Protein AF-X1LLX7-F1 (afdb_monomer_lite)

Structure (mmCIF, N/CA/C/O backbone):
data_AF-X1LLX7-F1
#
_entry.id   AF-X1LLX7-F1
#
loop_
_atom_site.group_PDB
_atom_site.id
_atom_site.type_symbol
_atom_site.label_atom_id
_atom_site.label_alt_id
_atom_site.label_comp_id
_atom_site.label_asym_id
_atom_site.label_entity_id
_atom_site.label_seq_id
_atom_site.pdbx_PDB_ins_code
_atom_site.Cartn_x
_atom_site.Cartn_y
_atom_site.Cartn_z
_atom_site.occupancy
_atom_site.B_iso_or_equiv
_atom_site.auth_seq_id
_atom_site.auth_comp_id
_atom_site.auth_asym_id
_atom_site.auth_atom_id
_atom_site.pdbx_PDB_model_num
ATOM 1 N N . ILE A 1 1 ? 6.738 12.824 5.755 1.00 58.66 1 ILE A N 1
ATOM 2 C CA . ILE A 1 1 ? 7.445 13.204 7.008 1.00 58.66 1 ILE A CA 1
ATOM 3 C C . ILE A 1 1 ? 6.946 14.549 7.563 1.00 58.66 1 ILE A C 1
ATOM 5 O O . ILE A 1 1 ? 6.678 14.601 8.752 1.00 58.66 1 ILE A O 1
ATOM 9 N N . GLY A 1 2 ? 6.712 15.593 6.750 1.00 54.50 2 GLY A N 1
ATOM 10 C CA . GLY A 1 2 ? 6.230 16.905 7.239 1.00 54.50 2 GLY A CA 1
ATOM 11 C C . GLY A 1 2 ? 4.958 16.873 8.107 1.00 54.50 2 GLY A C 1
ATOM 12 O O . GLY A 1 2 ? 4.960 17.405 9.209 1.00 54.50 2 GLY A O 1
ATOM 13 N N . TYR A 1 3 ? 3.909 16.156 7.690 1.00 57.56 3 TYR A N 1
ATOM 14 C CA . TYR A 1 3 ? 2.675 16.017 8.486 1.00 57.56 3 TYR A CA 1
ATOM 15 C C . TYR A 1 3 ? 2.836 15.169 9.762 1.00 57.56 3 TYR A C 1
ATOM 17 O O . TYR A 1 3 ? 2.050 15.310 10.690 1.00 57.56 3 TYR A O 1
ATOM 25 N N . VAL A 1 4 ? 3.868 14.319 9.839 1.00 67.00 4 VAL A N 1
ATOM 26 C CA . VAL A 1 4 ? 4.200 13.540 11.049 1.00 67.00 4 VAL A CA 1
ATOM 27 C C . VAL A 1 4 ? 4.830 14.450 12.094 1.00 67.00 4 VAL A C 1
ATOM 29 O O . VAL A 1 4 ? 4.443 14.407 13.255 1.00 67.00 4 VAL A O 1
ATOM 32 N N . ILE A 1 5 ? 5.761 15.307 11.665 1.00 73.00 5 ILE A N 1
ATOM 33 C CA . ILE A 1 5 ? 6.385 16.322 12.521 1.00 73.00 5 ILE A CA 1
ATOM 34 C C . ILE A 1 5 ? 5.327 17.332 12.981 1.00 73.00 5 ILE A C 1
ATOM 36 O O . ILE A 1 5 ? 5.305 17.683 14.153 1.00 73.00 5 ILE A O 1
ATOM 40 N N . LEU A 1 6 ? 4.401 17.725 12.099 1.00 70.12 6 LEU A N 1
ATOM 41 C CA . LEU A 1 6 ? 3.256 18.568 12.454 1.00 70.12 6 LEU A CA 1
ATOM 42 C C . LEU A 1 6 ? 2.330 17.877 13.475 1.00 70.12 6 LEU A C 1
ATOM 44 O O . LEU A 1 6 ? 1.949 18.483 14.470 1.00 70.12 6 LEU A O 1
ATOM 48 N N . GLY A 1 7 ? 1.996 16.601 13.257 1.00 66.31 7 GLY A N 1
ATOM 49 C CA . GLY A 1 7 ? 1.128 15.816 14.143 1.00 66.31 7 GLY A CA 1
ATOM 50 C C . GLY A 1 7 ? 1.720 15.588 15.535 1.00 66.31 7 GLY A C 1
ATOM 51 O O . GLY A 1 7 ? 1.010 15.723 16.529 1.00 66.31 7 GLY A O 1
ATOM 52 N N . ILE A 1 8 ? 3.025 15.312 15.615 1.00 73.44 8 ILE A N 1
ATOM 53 C CA . ILE A 1 8 ? 3.764 15.206 16.883 1.00 73.44 8 ILE A CA 1
ATOM 54 C C . ILE A 1 8 ? 3.918 16.593 17.531 1.00 73.44 8 ILE A C 1
ATOM 56 O O . ILE A 1 8 ? 3.726 16.734 18.737 1.00 73.44 8 ILE A O 1
ATOM 60 N N . GLY A 1 9 ? 4.206 17.627 16.734 1.00 75.62 9 GLY A N 1
ATOM 61 C CA . GLY A 1 9 ? 4.411 19.005 17.188 1.00 75.62 9 GLY A CA 1
ATOM 62 C C . GLY A 1 9 ? 3.151 19.699 17.711 1.00 75.62 9 GLY A C 1
ATOM 63 O O . GLY A 1 9 ? 3.259 20.623 18.510 1.00 75.62 9 GLY A O 1
ATOM 64 N N . LEU A 1 10 ? 1.957 19.228 17.334 1.00 78.06 10 LEU A N 1
ATOM 65 C CA . LEU A 1 10 ? 0.680 19.702 17.881 1.00 78.06 10 LEU A CA 1
ATOM 66 C C . LEU A 1 10 ? 0.478 19.333 19.362 1.00 78.06 10 LEU A C 1
ATOM 68 O O . LEU A 1 10 ? -0.460 19.832 19.978 1.00 78.06 10 LEU A O 1
ATOM 72 N N . GLY A 1 11 ? 1.297 18.442 19.937 1.00 77.62 11 GLY A N 1
ATOM 73 C CA . GLY A 1 11 ? 1.270 18.106 21.368 1.00 77.62 11 GLY A CA 1
ATOM 74 C C . GLY A 1 11 ? 0.009 17.378 21.853 1.00 77.62 11 GLY A C 1
ATOM 75 O O . GLY A 1 11 ? -0.097 17.040 23.029 1.00 77.62 11 GLY A O 1
ATOM 76 N N . THR A 1 12 ? -0.953 17.112 20.967 1.00 83.81 12 THR A N 1
ATOM 77 C CA . THR A 1 12 ? -2.190 16.407 21.317 1.00 83.81 12 THR A CA 1
ATOM 78 C C . THR A 1 12 ? -1.948 14.896 21.425 1.00 83.81 12 THR A C 1
ATOM 80 O O . THR A 1 12 ? -1.189 14.348 20.620 1.00 83.81 12 THR A O 1
ATOM 83 N N . PRO A 1 13 ? -2.621 14.179 22.350 1.00 77.38 13 PRO A N 1
ATOM 84 C CA . PRO A 1 13 ? -2.459 12.728 22.504 1.00 77.38 13 PRO A CA 1
ATOM 85 C C . PRO A 1 13 ? -2.729 11.959 21.202 1.00 77.38 13 PRO A C 1
ATOM 87 O O . PRO A 1 13 ? -1.971 11.070 20.820 1.00 77.38 13 PRO A O 1
ATOM 90 N N . LEU A 1 14 ? -3.772 12.365 20.470 1.00 72.81 14 LEU A N 1
ATOM 91 C CA . LEU A 1 14 ? -4.152 11.786 19.179 1.00 72.81 14 LEU A CA 1
ATOM 92 C C . LEU A 1 14 ? -3.116 12.061 18.077 1.00 72.81 14 LEU A C 1
ATOM 94 O O . LEU A 1 14 ? -2.803 11.163 17.296 1.00 72.81 14 LEU A O 1
ATOM 98 N N . GLY A 1 15 ? -2.565 13.278 18.021 1.00 74.25 15 GLY A N 1
ATOM 99 C CA . GLY A 1 15 ? -1.532 13.653 17.051 1.00 74.25 15 GLY A CA 1
ATOM 100 C C . GLY A 1 15 ? -0.210 12.925 17.290 1.00 74.25 15 GLY A C 1
ATOM 101 O O . GLY A 1 15 ? 0.406 12.439 16.339 1.00 74.25 15 GLY A O 1
ATOM 102 N N . MET A 1 16 ? 0.179 12.761 18.558 1.00 78.69 16 MET A N 1
ATOM 103 C CA . MET A 1 16 ? 1.366 11.997 18.945 1.00 78.69 16 MET A CA 1
ATOM 104 C C . MET A 1 16 ? 1.232 10.521 18.569 1.00 78.69 16 MET A C 1
ATOM 106 O O . MET A 1 16 ? 2.119 9.991 17.904 1.00 78.69 16 MET A O 1
ATOM 110 N N . ILE A 1 17 ? 0.114 9.871 18.918 1.00 77.00 17 ILE A N 1
ATOM 111 C CA . ILE A 1 17 ? -0.125 8.457 18.584 1.00 77.00 17 ILE A CA 1
ATOM 112 C C . ILE A 1 17 ? -0.181 8.258 17.064 1.00 77.00 17 ILE A C 1
ATOM 114 O O . ILE A 1 17 ? 0.470 7.352 16.542 1.00 77.00 17 ILE A O 1
ATOM 118 N N . GLY A 1 18 ? -0.903 9.120 16.338 1.00 73.62 18 GLY A N 1
ATOM 119 C CA . GLY A 1 18 ? -0.998 9.052 14.877 1.00 73.62 18 GLY A CA 1
ATOM 120 C C . GLY A 1 18 ? 0.348 9.274 14.181 1.00 73.62 18 GLY A C 1
ATOM 121 O O . GLY A 1 18 ? 0.69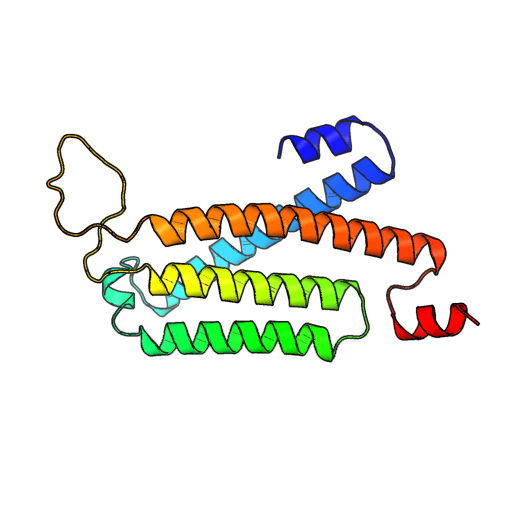1 8.549 13.243 1.00 73.62 18 GLY A O 1
ATOM 122 N N . GLY A 1 19 ? 1.145 10.226 14.672 1.00 76.12 19 GLY A N 1
ATOM 123 C CA . GLY A 1 19 ? 2.490 10.497 14.173 1.00 76.12 19 GLY A CA 1
ATOM 124 C C . GLY A 1 19 ? 3.466 9.348 14.440 1.00 76.12 19 GLY A C 1
ATOM 125 O O . GLY A 1 19 ? 4.159 8.912 13.517 1.00 76.12 19 GLY A O 1
ATOM 126 N N . LEU A 1 20 ? 3.480 8.806 15.663 1.00 74.75 20 LEU A N 1
ATOM 127 C CA . LEU A 1 20 ? 4.331 7.667 16.029 1.00 74.75 20 LEU A CA 1
ATOM 128 C C . LEU A 1 20 ? 3.965 6.413 15.228 1.00 74.75 20 LEU A C 1
ATOM 130 O O . LEU A 1 20 ? 4.846 5.731 14.703 1.00 74.75 20 LEU A O 1
ATOM 134 N N . PHE A 1 21 ? 2.666 6.137 15.094 1.00 76.31 21 PHE A N 1
ATOM 135 C CA . PHE A 1 21 ? 2.166 5.018 14.306 1.00 76.31 21 PHE A CA 1
ATOM 136 C C . PHE A 1 21 ? 2.585 5.148 12.838 1.00 76.31 21 PHE A C 1
ATOM 138 O O . PHE A 1 21 ? 3.095 4.194 12.254 1.00 76.31 21 PHE A O 1
ATOM 145 N N . HIS A 1 22 ? 2.437 6.335 12.243 1.00 71.44 22 HIS A N 1
ATOM 146 C CA . HIS A 1 22 ? 2.837 6.565 10.857 1.00 71.44 22 HIS A CA 1
ATOM 147 C C . HIS A 1 22 ? 4.355 6.442 10.657 1.00 71.44 22 HIS A C 1
ATOM 149 O O . HIS A 1 22 ? 4.791 5.866 9.659 1.00 71.44 22 HIS A O 1
ATOM 155 N N . LEU A 1 23 ? 5.164 6.932 11.605 1.00 75.19 23 LEU A N 1
ATOM 156 C CA . LEU A 1 23 ? 6.623 6.787 11.580 1.00 75.19 23 LEU A CA 1
ATOM 157 C C . LEU A 1 23 ? 7.040 5.312 11.635 1.00 75.19 23 LEU A C 1
ATOM 159 O O . LEU A 1 23 ? 7.833 4.868 10.805 1.00 75.19 23 LEU A O 1
ATOM 163 N N . PHE A 1 24 ? 6.481 4.553 12.579 1.00 78.44 24 PHE A N 1
ATOM 164 C CA . PHE A 1 24 ? 6.749 3.123 12.724 1.00 78.44 24 PHE A CA 1
ATOM 165 C C . PHE A 1 24 ? 6.353 2.353 11.461 1.00 78.44 24 PHE A C 1
ATOM 167 O O . PHE A 1 24 ? 7.153 1.595 10.916 1.00 78.44 24 PHE A O 1
ATOM 174 N N . ASN A 1 25 ? 5.149 2.613 10.949 1.00 76.00 25 ASN A N 1
ATOM 175 C CA . ASN A 1 25 ? 4.632 1.980 9.745 1.00 76.00 25 ASN A CA 1
ATOM 176 C C . ASN A 1 25 ? 5.537 2.253 8.531 1.00 76.00 25 ASN A C 1
ATOM 178 O O . ASN A 1 25 ? 5.941 1.331 7.827 1.00 76.00 25 ASN A O 1
ATOM 182 N N . HIS A 1 26 ? 5.929 3.512 8.323 1.00 72.12 26 HIS A N 1
ATOM 183 C CA . HIS A 1 26 ? 6.827 3.910 7.239 1.00 72.12 26 HIS A CA 1
ATOM 184 C C . HIS A 1 26 ? 8.211 3.243 7.341 1.00 72.12 26 HIS A C 1
ATOM 186 O O . HIS A 1 26 ? 8.768 2.830 6.321 1.00 72.12 26 HIS A O 1
ATOM 192 N N . SER A 1 27 ? 8.757 3.100 8.551 1.00 72.56 27 SER A N 1
ATOM 193 C CA . SER A 1 27 ? 10.030 2.405 8.776 1.00 72.56 27 SER A CA 1
ATOM 194 C C . SER A 1 27 ? 9.926 0.911 8.471 1.00 72.56 27 SER A C 1
ATOM 196 O O . SER A 1 27 ? 10.731 0.396 7.698 1.00 72.56 27 SER A O 1
ATOM 198 N N . VAL A 1 28 ? 8.902 0.229 8.994 1.00 78.62 28 VAL A N 1
ATOM 199 C CA . VAL A 1 28 ? 8.679 -1.207 8.751 1.00 78.62 28 VAL A CA 1
ATOM 200 C C . VAL A 1 28 ? 8.493 -1.490 7.260 1.00 78.62 28 VAL A C 1
ATOM 202 O O . VAL A 1 28 ? 9.124 -2.403 6.727 1.00 78.62 28 VAL A O 1
ATOM 205 N N . PHE A 1 29 ? 7.691 -0.683 6.560 1.00 68.25 29 PHE A N 1
ATOM 206 C CA . PHE A 1 29 ? 7.473 -0.862 5.125 1.00 68.25 29 PHE A CA 1
ATOM 207 C C . PHE A 1 29 ? 8.739 -0.626 4.302 1.00 68.25 29 PHE A C 1
ATOM 209 O O . PHE A 1 29 ? 9.037 -1.440 3.429 1.00 68.25 29 PHE A O 1
ATOM 216 N N . LYS A 1 30 ? 9.525 0.422 4.596 1.00 72.06 30 LYS A N 1
ATOM 217 C CA . LYS A 1 30 ? 10.809 0.635 3.908 1.00 72.06 30 LYS A CA 1
ATOM 218 C C . LYS A 1 30 ? 11.767 -0.528 4.134 1.00 72.06 30 LYS A C 1
ATOM 220 O O . LYS A 1 30 ? 12.344 -1.019 3.168 1.00 72.06 30 LYS A O 1
ATOM 225 N N . SER A 1 31 ? 11.89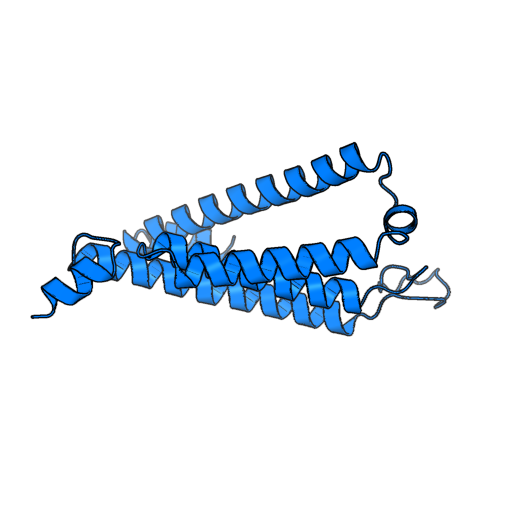4 -1.012 5.368 1.00 68.56 31 SER A N 1
ATOM 226 C CA . SER A 1 31 ? 12.755 -2.155 5.681 1.00 68.56 31 SER A CA 1
ATOM 227 C C . SER A 1 31 ? 12.326 -3.424 4.946 1.00 68.56 31 SER A C 1
ATOM 229 O O . SER A 1 31 ? 13.171 -4.101 4.366 1.00 68.56 31 SER A O 1
ATOM 231 N N . LEU A 1 32 ? 11.024 -3.726 4.900 1.00 67.31 32 LEU A N 1
ATOM 232 C CA . LEU A 1 32 ? 10.509 -4.884 4.167 1.00 67.31 32 LEU A CA 1
ATOM 233 C C . LEU A 1 32 ? 10.725 -4.758 2.657 1.00 67.31 32 LEU A C 1
ATOM 235 O O . LEU A 1 32 ? 11.015 -5.759 2.007 1.00 67.31 32 LEU A O 1
ATOM 239 N N . LEU A 1 33 ? 10.612 -3.557 2.092 1.00 72.94 33 LEU A N 1
ATOM 240 C CA . LEU A 1 33 ? 10.801 -3.332 0.658 1.00 72.94 33 LEU A CA 1
ATOM 241 C C . LEU A 1 33 ? 12.272 -3.523 0.260 1.00 72.94 33 LEU A C 1
ATOM 243 O O . LEU A 1 33 ? 12.553 -4.259 -0.685 1.00 72.94 33 LEU A O 1
ATOM 247 N N . PHE A 1 34 ? 13.211 -2.964 1.031 1.00 76.75 34 PHE A N 1
ATOM 248 C CA . PHE A 1 34 ? 14.644 -3.208 0.826 1.00 76.75 34 PHE A CA 1
ATOM 249 C C . PHE A 1 34 ? 15.015 -4.680 1.032 1.00 76.75 34 PHE A C 1
ATOM 251 O O . PHE A 1 34 ? 15.797 -5.223 0.255 1.00 76.75 34 PHE A O 1
ATOM 258 N N . LEU A 1 35 ? 14.416 -5.346 2.023 1.00 79.00 35 LEU A N 1
ATOM 259 C CA . LEU A 1 35 ? 14.641 -6.768 2.273 1.00 79.00 35 LEU A CA 1
ATOM 260 C C . LEU A 1 35 ? 14.126 -7.643 1.123 1.00 79.00 35 LEU A C 1
ATOM 262 O O . LEU A 1 35 ? 14.840 -8.534 0.679 1.00 79.00 35 LEU A O 1
ATOM 266 N N . ASN A 1 36 ? 12.918 -7.384 0.614 1.00 63.97 36 ASN A N 1
ATOM 267 C CA . ASN A 1 36 ? 12.369 -8.118 -0.530 1.00 63.97 36 ASN A CA 1
ATOM 268 C C . ASN A 1 36 ? 13.184 -7.852 -1.802 1.00 63.97 36 ASN A C 1
ATOM 270 O O . ASN A 1 36 ? 13.494 -8.794 -2.525 1.00 63.97 36 ASN A O 1
ATOM 274 N N . SER A 1 37 ? 13.592 -6.603 -2.048 1.00 66.00 37 SER A N 1
ATOM 275 C CA . SER A 1 37 ? 14.486 -6.263 -3.161 1.00 66.00 37 SER A CA 1
ATOM 276 C C . SER A 1 37 ? 15.815 -7.021 -3.066 1.00 66.00 37 SER A C 1
ATOM 278 O O . SER A 1 37 ? 16.254 -7.598 -4.057 1.00 66.00 37 SER A O 1
ATOM 280 N N . GLY A 1 38 ? 16.425 -7.073 -1.878 1.00 69.38 38 GLY A N 1
ATOM 281 C CA . GLY A 1 38 ? 17.667 -7.812 -1.640 1.00 69.38 38 GLY A CA 1
ATOM 282 C C . GLY A 1 38 ? 17.499 -9.332 -1.729 1.00 69.38 38 GLY A C 1
ATOM 283 O O . GLY A 1 38 ? 18.359 -10.012 -2.276 1.00 69.38 38 GLY A O 1
ATOM 284 N N . ALA A 1 39 ? 16.376 -9.882 -1.258 1.00 67.75 39 ALA A N 1
ATOM 285 C CA . ALA A 1 39 ? 16.067 -11.309 -1.377 1.00 67.75 39 ALA A CA 1
ATOM 286 C C . ALA A 1 39 ? 15.870 -11.730 -2.841 1.00 67.75 39 ALA A C 1
ATOM 288 O O . ALA A 1 39 ? 16.317 -12.800 -3.253 1.00 67.75 39 ALA A O 1
ATOM 289 N N . VAL A 1 40 ? 15.236 -10.872 -3.641 1.00 65.31 40 VAL A N 1
ATOM 290 C CA . VAL A 1 40 ? 15.061 -11.082 -5.079 1.00 65.31 40 VAL A CA 1
ATOM 291 C C . VAL A 1 40 ? 16.397 -10.964 -5.822 1.00 65.31 40 VAL A C 1
ATOM 293 O O . VAL A 1 40 ? 16.681 -11.805 -6.676 1.00 65.31 40 VAL A O 1
ATOM 296 N N . GLU A 1 41 ? 17.242 -9.990 -5.472 1.00 71.69 41 GLU A N 1
ATOM 297 C CA . GLU A 1 41 ? 18.615 -9.861 -5.989 1.00 71.69 41 GLU A CA 1
ATOM 298 C C . GLU A 1 41 ? 19.457 -11.102 -5.655 1.00 71.69 41 GLU A C 1
ATOM 300 O O . GLU A 1 41 ? 20.097 -11.666 -6.541 1.00 71.69 41 GLU A O 1
ATOM 305 N N . TYR A 1 42 ? 19.392 -11.586 -4.412 1.00 71.25 42 TYR A N 1
ATOM 306 C CA . TYR A 1 42 ? 20.089 -12.794 -3.963 1.00 71.25 42 TYR A CA 1
ATOM 307 C C . TYR A 1 42 ? 19.621 -14.050 -4.714 1.00 71.25 42 TYR A C 1
ATOM 309 O O . TYR A 1 42 ? 20.441 -14.851 -5.154 1.00 71.25 42 TYR A O 1
ATOM 317 N N . ALA A 1 43 ? 18.309 -14.208 -4.911 1.00 65.56 43 ALA A N 1
ATOM 318 C CA . ALA A 1 43 ? 17.737 -15.365 -5.599 1.00 65.56 43 ALA A CA 1
ATOM 319 C C . ALA A 1 43 ? 17.985 -15.363 -7.118 1.00 65.56 43 ALA A C 1
ATOM 321 O O . ALA A 1 43 ? 18.036 -16.427 -7.734 1.00 65.56 43 ALA A O 1
ATOM 322 N N . THR A 1 44 ? 18.098 -14.186 -7.739 1.00 63.62 44 THR A N 1
ATOM 323 C CA . THR A 1 44 ? 18.317 -14.062 -9.191 1.00 63.62 44 THR A CA 1
ATOM 324 C C . THR A 1 44 ? 19.783 -13.880 -9.568 1.00 63.62 44 THR A C 1
ATOM 326 O O . THR A 1 44 ? 20.137 -14.154 -10.710 1.00 63.62 44 THR A O 1
ATOM 329 N N . GLY A 1 45 ? 20.647 -13.470 -8.633 1.00 72.19 45 GLY A N 1
ATOM 330 C CA . GLY A 1 45 ? 22.079 -13.254 -8.859 1.00 72.19 45 GLY A CA 1
ATOM 331 C C . GLY A 1 45 ? 22.389 -12.077 -9.790 1.00 72.19 45 GLY A C 1
ATOM 332 O O . GLY A 1 45 ? 23.522 -11.916 -10.239 1.00 72.19 45 GLY A O 1
ATOM 333 N N . THR A 1 46 ? 21.386 -11.263 -10.125 1.00 66.25 46 THR A N 1
ATOM 334 C CA . THR A 1 46 ? 21.512 -10.162 -11.079 1.00 66.25 46 THR A CA 1
ATOM 335 C C . THR A 1 46 ? 20.755 -8.939 -10.581 1.00 66.25 46 THR A C 1
ATOM 337 O O . THR A 1 46 ? 19.585 -9.011 -10.226 1.00 66.25 46 THR A O 1
ATOM 340 N N . ARG A 1 47 ? 21.428 -7.788 -10.643 1.00 59.66 47 ARG A N 1
ATOM 341 C CA . ARG A 1 47 ? 20.853 -6.452 -10.411 1.00 59.66 47 ARG A CA 1
ATOM 342 C C . ARG A 1 47 ? 20.177 -5.886 -11.659 1.00 59.66 47 ARG A C 1
ATOM 344 O O . ARG A 1 47 ? 19.667 -4.769 -11.655 1.00 59.66 47 ARG A O 1
ATOM 351 N N . ASP A 1 48 ? 20.235 -6.642 -12.749 1.00 56.44 48 ASP A N 1
ATOM 352 C CA . ASP A 1 48 ? 19.774 -6.236 -14.055 1.00 56.44 48 ASP A CA 1
ATOM 353 C C . ASP A 1 48 ? 18.321 -6.667 -14.266 1.00 56.44 48 ASP A C 1
ATOM 355 O O . ASP A 1 48 ? 18.018 -7.831 -14.552 1.00 56.44 48 ASP A O 1
ATOM 359 N N . LEU A 1 49 ? 17.418 -5.689 -14.157 1.00 57.03 49 LEU A N 1
ATOM 360 C CA . LEU A 1 49 ? 15.987 -5.839 -14.433 1.00 57.03 49 LEU A CA 1
ATOM 361 C C . LEU A 1 49 ? 15.721 -6.445 -15.825 1.00 57.03 49 LEU A C 1
ATOM 363 O O . LEU A 1 49 ? 14.695 -7.096 -16.013 1.00 57.03 49 LEU A O 1
ATOM 367 N N . ARG A 1 50 ? 16.657 -6.299 -16.779 1.00 58.19 50 ARG A N 1
ATOM 368 C CA . ARG A 1 50 ? 16.567 -6.871 -18.135 1.00 58.19 50 ARG A CA 1
ATOM 369 C C . ARG A 1 50 ? 16.593 -8.401 -18.124 1.00 58.19 50 ARG A C 1
ATOM 371 O O . ARG A 1 50 ? 15.793 -9.022 -18.813 1.00 58.19 50 ARG A O 1
ATOM 378 N N . LYS A 1 51 ? 17.458 -9.010 -17.301 1.00 57.19 51 LYS A N 1
ATOM 379 C CA . LYS A 1 51 ? 17.581 -10.479 -17.181 1.00 57.19 51 LYS A CA 1
ATOM 380 C C . LYS A 1 51 ? 16.460 -11.101 -16.345 1.00 57.19 51 LYS A C 1
ATOM 382 O O . LYS A 1 51 ? 16.158 -12.279 -16.488 1.00 57.19 51 LYS A O 1
ATOM 387 N N . MET A 1 52 ? 15.812 -10.312 -15.489 1.00 55.59 52 MET A N 1
ATOM 388 C CA . MET A 1 52 ? 14.650 -10.751 -14.706 1.00 55.59 52 MET A CA 1
ATOM 389 C C . MET A 1 52 ? 13.347 -10.758 -15.527 1.00 55.59 52 MET A C 1
ATOM 391 O O . MET A 1 52 ? 12.387 -11.436 -15.153 1.00 55.59 52 MET A O 1
ATOM 395 N N . GLY A 1 53 ? 13.319 -10.041 -16.659 1.00 53.84 53 GLY A N 1
ATOM 396 C CA . GLY A 1 53 ? 12.160 -9.903 -17.545 1.00 53.84 53 GLY A CA 1
ATOM 397 C C . GLY A 1 53 ? 11.728 -11.188 -18.261 1.00 53.84 53 GLY A C 1
ATOM 398 O O . GLY A 1 53 ? 10.559 -11.309 -18.623 1.00 53.84 53 GLY A O 1
ATOM 399 N N . GLU A 1 54 ? 12.603 -12.187 -18.404 1.00 56.34 54 GLU A N 1
ATOM 400 C CA . GLU A 1 54 ? 12.244 -13.472 -19.032 1.00 56.34 54 GLU A CA 1
ATOM 401 C C . GLU A 1 54 ? 11.186 -14.246 -18.222 1.00 56.34 54 GLU A C 1
ATOM 403 O O . GLU A 1 54 ? 10.386 -14.997 -18.778 1.00 56.34 54 GLU A O 1
ATOM 408 N N . LYS A 1 55 ? 11.082 -13.991 -16.909 1.00 62.38 55 LYS A N 1
ATOM 409 C CA . LYS A 1 55 ? 10.074 -14.591 -16.015 1.00 62.38 55 LYS A CA 1
ATOM 410 C C . LYS A 1 55 ? 8.798 -13.747 -15.880 1.00 62.38 55 LYS A C 1
ATOM 412 O O . LYS A 1 55 ? 8.104 -13.838 -14.868 1.00 62.38 55 LYS A O 1
ATOM 417 N N . ARG A 1 56 ? 8.446 -12.950 -16.895 1.00 66.62 56 ARG A N 1
ATOM 418 C CA . ARG A 1 56 ? 7.249 -12.081 -16.926 1.00 66.62 56 ARG A CA 1
ATOM 419 C C . ARG A 1 56 ? 5.968 -12.768 -16.435 1.00 66.62 56 ARG A C 1
ATOM 421 O O . ARG A 1 56 ? 5.280 -12.231 -15.574 1.00 66.62 56 ARG A O 1
ATOM 428 N N . MET A 1 57 ? 5.694 -13.984 -16.909 1.00 70.50 57 MET A N 1
ATOM 429 C CA . MET A 1 57 ? 4.503 -14.755 -16.519 1.00 70.50 57 MET A CA 1
ATOM 430 C C . MET A 1 57 ? 4.463 -15.073 -15.015 1.00 70.50 57 MET A C 1
ATOM 432 O O . MET A 1 57 ? 3.412 -14.986 -14.383 1.00 70.50 57 MET A O 1
ATOM 436 N N . ILE A 1 58 ? 5.618 -15.392 -14.425 1.00 77.31 58 ILE A N 1
ATOM 437 C CA . ILE A 1 58 ? 5.740 -15.704 -12.995 1.00 77.31 58 ILE A CA 1
ATOM 438 C C . ILE A 1 58 ? 5.468 -14.452 -12.160 1.00 77.31 58 ILE A C 1
ATOM 440 O O . ILE A 1 58 ? 4.802 -14.534 -11.133 1.00 77.31 58 ILE A O 1
ATOM 444 N N . ILE A 1 59 ? 5.931 -13.285 -12.613 1.00 77.25 59 ILE A N 1
ATOM 445 C CA . ILE A 1 59 ? 5.735 -12.021 -11.897 1.00 77.25 59 ILE A CA 1
ATOM 446 C C . ILE A 1 59 ? 4.251 -11.611 -11.915 1.00 77.25 59 ILE A C 1
ATOM 448 O O . ILE A 1 59 ? 3.721 -11.217 -10.874 1.00 77.25 59 ILE A O 1
ATOM 452 N N . TYR A 1 60 ? 3.545 -11.775 -13.044 1.00 81.62 60 TYR A N 1
ATOM 453 C CA . TYR A 1 60 ? 2.092 -11.548 -13.097 1.00 81.62 60 TYR A CA 1
ATOM 454 C C . TYR A 1 60 ? 1.319 -12.514 -12.183 1.00 81.62 60 TYR A C 1
ATOM 456 O O . TYR A 1 60 ? 0.432 -12.080 -11.447 1.00 81.62 60 TYR A O 1
ATOM 464 N N . LEU A 1 61 ? 1.688 -13.801 -12.168 1.00 80.62 61 LEU A N 1
ATOM 465 C CA . LEU A 1 61 ? 1.098 -14.801 -11.268 1.00 80.62 61 LEU A CA 1
ATOM 466 C C . LEU A 1 61 ? 1.341 -14.474 -9.789 1.00 80.62 61 LEU A C 1
ATOM 468 O O . LEU A 1 61 ? 0.423 -14.592 -8.978 1.00 80.62 61 LEU A O 1
ATOM 472 N N . LEU A 1 62 ? 2.547 -14.025 -9.435 1.00 82.62 62 LEU A N 1
ATOM 473 C CA . LEU A 1 62 ? 2.873 -13.592 -8.075 1.00 82.62 62 LEU A CA 1
ATOM 474 C C . LEU A 1 62 ? 2.039 -12.377 -7.655 1.00 82.62 62 LEU A C 1
ATOM 476 O O . LEU A 1 62 ? 1.520 -12.367 -6.542 1.00 82.62 62 LEU A O 1
ATOM 480 N N . CYS A 1 63 ? 1.848 -11.391 -8.539 1.00 83.69 63 CYS A N 1
ATOM 481 C CA . CYS A 1 63 ? 0.981 -10.239 -8.259 1.00 83.69 63 CYS A CA 1
ATOM 482 C C . CYS A 1 63 ? -0.465 -10.668 -8.005 1.00 83.69 63 CYS A C 1
ATOM 484 O O . CYS A 1 63 ? -1.085 -10.209 -7.046 1.00 83.69 63 CYS A O 1
ATOM 486 N N . LEU A 1 64 ? -0.980 -11.590 -8.824 1.00 86.81 64 LEU A N 1
ATOM 487 C CA . LEU A 1 64 ? -2.321 -12.139 -8.653 1.00 86.81 64 LEU A CA 1
ATOM 488 C C . LEU A 1 64 ? -2.455 -12.887 -7.318 1.00 86.81 64 LEU A C 1
ATOM 490 O O . LEU A 1 64 ? -3.411 -12.655 -6.580 1.00 86.81 64 LEU A O 1
ATOM 494 N N . MET A 1 65 ? -1.479 -13.727 -6.959 1.00 86.62 65 MET A N 1
ATOM 495 C CA . MET A 1 65 ? -1.462 -14.405 -5.656 1.00 86.62 65 MET A CA 1
ATOM 496 C C . MET A 1 65 ? -1.419 -13.415 -4.488 1.00 86.62 65 MET A C 1
ATOM 498 O O . MET A 1 65 ? -2.118 -13.617 -3.494 1.00 86.62 65 MET A O 1
ATOM 502 N N . LEU A 1 66 ? -0.633 -12.341 -4.597 1.00 85.81 66 LEU A N 1
ATOM 503 C CA . LEU A 1 66 ? -0.511 -11.319 -3.557 1.00 85.81 66 LEU A CA 1
ATOM 504 C C . LEU A 1 66 ? -1.828 -10.548 -3.379 1.00 85.81 66 LEU A C 1
ATOM 506 O O . LEU A 1 66 ? -2.269 -10.334 -2.248 1.00 85.81 66 LEU A O 1
ATOM 510 N N . PHE A 1 67 ? -2.507 -10.234 -4.485 1.00 87.94 67 PHE A N 1
ATOM 511 C CA . PHE A 1 67 ? -3.841 -9.637 -4.470 1.00 87.94 67 PHE A CA 1
ATOM 512 C C . PHE A 1 67 ? -4.870 -10.567 -3.812 1.00 87.94 67 PHE A C 1
ATOM 514 O O . PHE A 1 67 ? -5.571 -10.160 -2.883 1.00 87.94 67 PHE A O 1
ATOM 521 N N . CYS A 1 68 ? -4.912 -11.841 -4.216 1.00 89.19 68 CYS A N 1
ATOM 522 C CA . CYS A 1 68 ? -5.789 -12.842 -3.608 1.00 89.19 68 CYS A CA 1
ATOM 523 C C . CYS A 1 68 ? -5.500 -13.036 -2.111 1.00 89.19 68 CYS A C 1
ATOM 525 O O . CYS A 1 68 ? -6.435 -13.182 -1.325 1.00 89.19 68 CYS A O 1
ATOM 527 N N . CYS A 1 69 ? -4.231 -12.995 -1.697 1.00 87.69 69 CYS A N 1
ATOM 528 C CA . CYS A 1 69 ? -3.828 -13.052 -0.292 1.00 87.69 69 CYS A CA 1
ATOM 529 C C . CYS A 1 69 ? -4.371 -11.853 0.506 1.00 87.69 69 CYS A C 1
ATOM 531 O O . CYS A 1 69 ? -4.922 -12.037 1.596 1.00 87.69 69 CYS A O 1
ATOM 533 N N . GLY A 1 70 ? -4.287 -10.642 -0.057 1.00 83.81 70 GLY A N 1
ATOM 534 C CA . GLY A 1 70 ? -4.869 -9.430 0.525 1.00 83.81 70 GLY A CA 1
ATOM 535 C C . GLY A 1 70 ? -6.382 -9.553 0.722 1.00 83.81 70 GLY A C 1
ATOM 536 O O . GLY A 1 70 ? -6.873 -9.409 1.844 1.00 83.81 70 GLY A O 1
ATOM 537 N N . ILE A 1 71 ? -7.111 -9.935 -0.334 1.00 90.56 71 ILE A N 1
ATOM 538 C CA . ILE A 1 71 ? -8.567 -10.168 -0.285 1.00 90.56 71 ILE A CA 1
ATOM 539 C C . ILE A 1 71 ? -8.928 -11.247 0.741 1.00 90.56 71 ILE A C 1
ATOM 541 O O . ILE A 1 71 ? -9.832 -11.070 1.558 1.00 90.56 71 ILE A O 1
ATOM 545 N N . TYR A 1 72 ? -8.196 -12.356 0.758 1.00 90.06 72 TYR A N 1
ATOM 546 C CA . TYR A 1 72 ? -8.414 -13.429 1.720 1.00 90.06 72 TYR A CA 1
ATOM 547 C C . TYR A 1 72 ? -8.203 -12.968 3.172 1.00 90.06 72 TYR A C 1
ATOM 549 O O . TYR A 1 72 ? -8.973 -13.342 4.063 1.00 90.06 72 TYR A O 1
ATOM 557 N N . CYS A 1 73 ? -7.193 -12.131 3.427 1.00 83.06 73 CYS A N 1
ATOM 558 C CA . CYS A 1 73 ? -6.954 -11.550 4.746 1.00 83.06 73 CYS A CA 1
ATOM 559 C C . CYS A 1 73 ? -8.139 -10.679 5.199 1.00 83.06 73 CYS A C 1
ATOM 561 O O . CYS A 1 73 ? -8.596 -10.825 6.336 1.00 83.06 73 CYS A O 1
ATOM 563 N N . ILE A 1 74 ? -8.676 -9.852 4.295 1.00 89.31 74 ILE A N 1
ATOM 564 C CA . ILE A 1 74 ? -9.850 -8.998 4.541 1.00 89.31 74 ILE A CA 1
ATOM 565 C C . ILE A 1 74 ? -11.075 -9.844 4.907 1.00 89.31 74 ILE A C 1
ATOM 567 O O . ILE A 1 74 ? -11.762 -9.539 5.879 1.00 89.31 74 ILE A O 1
ATOM 571 N N . LEU A 1 75 ? -11.336 -10.922 4.162 1.00 90.00 75 LEU A N 1
ATOM 572 C CA . LEU A 1 75 ? -12.533 -11.747 4.354 1.00 90.00 75 LEU A CA 1
ATOM 573 C C . LEU A 1 75 ? -12.459 -12.647 5.594 1.00 90.00 75 LEU A C 1
ATOM 575 O O . LEU A 1 75 ? -13.475 -12.889 6.247 1.00 90.00 75 LEU A O 1
ATOM 579 N N . ARG A 1 76 ? -11.275 -13.182 5.922 1.00 87.50 76 ARG A N 1
ATOM 580 C CA . ARG A 1 76 ? -11.146 -14.206 6.971 1.00 87.50 76 ARG A CA 1
ATOM 581 C C . ARG A 1 76 ? -10.815 -13.640 8.348 1.00 87.50 76 ARG A C 1
ATOM 583 O O . ARG A 1 76 ? -11.126 -14.277 9.358 1.00 87.50 76 ARG A O 1
ATOM 590 N N . LYS A 1 77 ? -10.131 -12.498 8.439 1.00 82.44 77 LYS A N 1
ATOM 591 C CA . LYS A 1 77 ? -9.711 -11.953 9.737 1.00 82.44 77 LYS A CA 1
ATOM 592 C C . LYS A 1 77 ? -10.831 -11.109 10.348 1.00 82.44 77 LYS A C 1
ATOM 594 O O . LYS A 1 77 ? -11.432 -10.283 9.687 1.00 82.44 77 LYS A O 1
ATOM 599 N N . ARG A 1 78 ? -11.088 -11.309 11.644 1.00 84.12 78 ARG A N 1
ATOM 600 C CA . ARG A 1 78 ? -12.085 -10.550 12.429 1.00 84.12 78 ARG A CA 1
ATOM 601 C C . ARG A 1 78 ? -11.506 -9.337 13.162 1.00 84.12 78 ARG A C 1
ATOM 603 O O . ARG A 1 78 ? -12.249 -8.510 13.673 1.00 84.12 78 ARG A O 1
ATOM 610 N N . ASN A 1 79 ? -10.179 -9.247 13.233 1.00 74.94 79 ASN A N 1
ATOM 611 C CA . ASN A 1 79 ? -9.486 -8.147 13.892 1.00 74.94 79 ASN A CA 1
ATOM 612 C C . ASN A 1 79 ? -9.305 -6.985 12.905 1.00 74.94 79 ASN A C 1
ATOM 614 O O . ASN A 1 79 ? -8.701 -7.187 11.849 1.00 74.94 79 ASN A O 1
ATOM 618 N N . ILE A 1 80 ? -9.782 -5.790 13.268 1.00 82.88 80 ILE A N 1
ATOM 619 C CA . ILE A 1 80 ? -9.777 -4.589 12.412 1.00 82.88 80 ILE A CA 1
ATOM 620 C C . ILE A 1 80 ? -8.369 -4.275 11.889 1.00 82.88 80 ILE A C 1
ATOM 622 O O . ILE A 1 80 ? -8.206 -4.000 10.704 1.00 82.88 80 ILE A O 1
ATOM 626 N N . ILE A 1 81 ? -7.331 -4.403 12.721 1.00 80.31 81 ILE A N 1
ATOM 627 C CA . ILE A 1 81 ? -5.946 -4.125 12.312 1.00 80.31 81 ILE A CA 1
ATOM 628 C C . ILE A 1 81 ? -5.475 -5.108 11.235 1.00 80.31 81 ILE A C 1
ATOM 630 O O . ILE A 1 81 ? -4.832 -4.717 10.262 1.00 80.31 81 ILE A O 1
ATOM 634 N N . LYS A 1 82 ? -5.843 -6.388 11.358 1.00 77.00 82 LYS A N 1
ATOM 635 C CA . LYS A 1 82 ? -5.506 -7.405 10.349 1.00 77.00 82 LYS A CA 1
ATOM 636 C C . LYS A 1 82 ? -6.241 -7.161 9.029 1.00 77.00 82 LYS A C 1
ATOM 638 O O . LYS A 1 82 ? -5.673 -7.426 7.975 1.00 77.00 82 LYS A O 1
ATOM 643 N N . ILE A 1 83 ? -7.462 -6.629 9.082 1.00 83.56 83 ILE A N 1
ATOM 644 C CA . ILE A 1 83 ? -8.215 -6.240 7.882 1.00 83.56 83 ILE A CA 1
ATOM 645 C C . ILE A 1 83 ? -7.549 -5.049 7.190 1.00 83.56 83 ILE A C 1
ATOM 647 O O . ILE A 1 83 ? -7.346 -5.106 5.981 1.00 83.56 83 ILE A O 1
ATOM 651 N N . ILE A 1 84 ? -7.136 -4.021 7.941 1.00 85.19 84 ILE A N 1
ATOM 652 C CA . ILE A 1 84 ? -6.395 -2.870 7.392 1.00 85.19 84 ILE A CA 1
ATOM 653 C C . ILE A 1 84 ? -5.113 -3.341 6.691 1.00 85.19 84 ILE A C 1
ATOM 655 O O . ILE A 1 84 ? -4.847 -2.937 5.564 1.00 85.19 84 ILE A O 1
ATOM 659 N N . LEU A 1 85 ? -4.357 -4.262 7.300 1.00 79.50 85 LEU A N 1
ATOM 660 C CA . LEU A 1 85 ? -3.180 -4.864 6.659 1.00 79.50 85 LEU A CA 1
ATOM 661 C C . LEU A 1 85 ? -3.527 -5.624 5.368 1.00 79.50 85 LEU A C 1
ATOM 663 O O . LEU A 1 85 ? -2.770 -5.561 4.403 1.00 79.50 85 LEU A O 1
ATOM 667 N N . GLY A 1 86 ? -4.669 -6.315 5.325 1.00 81.88 86 GLY A N 1
ATOM 668 C CA . GLY A 1 86 ? -5.163 -6.968 4.110 1.00 81.88 86 GLY A CA 1
ATOM 669 C C . GLY A 1 86 ? -5.466 -5.981 2.978 1.00 81.88 86 GLY A C 1
ATOM 670 O O . GLY A 1 86 ? -5.106 -6.249 1.832 1.00 81.88 86 GLY A O 1
ATOM 671 N N . ILE A 1 87 ? -6.052 -4.822 3.305 1.00 87.25 87 ILE A N 1
ATOM 672 C CA . ILE A 1 87 ? -6.313 -3.727 2.353 1.00 87.25 87 ILE A CA 1
ATOM 673 C C . ILE A 1 87 ? -4.995 -3.180 1.796 1.00 87.25 87 ILE A C 1
ATOM 675 O O . ILE A 1 87 ? -4.854 -3.067 0.582 1.00 87.25 87 ILE A O 1
ATOM 679 N N . ILE A 1 88 ? -4.005 -2.936 2.659 1.00 86.56 88 ILE A N 1
ATOM 680 C CA . ILE A 1 88 ? -2.683 -2.438 2.251 1.00 86.56 88 ILE A CA 1
ATOM 681 C C . ILE A 1 88 ? -1.987 -3.415 1.286 1.00 86.56 88 ILE A C 1
ATOM 683 O O . ILE A 1 88 ? -1.435 -3.008 0.267 1.00 86.56 88 ILE A O 1
ATOM 687 N N . ILE A 1 89 ? -2.022 -4.719 1.583 1.00 84.75 89 ILE A N 1
ATOM 688 C CA . ILE A 1 89 ? -1.424 -5.752 0.719 1.00 84.75 89 ILE A CA 1
ATOM 689 C C . ILE A 1 89 ? -2.113 -5.787 -0.652 1.00 84.75 89 ILE A C 1
ATOM 691 O O . ILE A 1 89 ? -1.434 -5.876 -1.675 1.00 84.75 89 ILE A O 1
ATOM 695 N N . ALA A 1 90 ? -3.445 -5.697 -0.684 1.00 88.12 90 ALA A N 1
ATOM 696 C CA . ALA A 1 90 ? -4.198 -5.663 -1.934 1.00 88.12 90 ALA A CA 1
ATOM 697 C C . ALA A 1 90 ? -3.866 -4.411 -2.765 1.00 88.12 90 ALA A C 1
ATOM 699 O O . ALA A 1 90 ? -3.661 -4.518 -3.973 1.00 88.12 90 ALA A O 1
ATOM 700 N N . GLU A 1 91 ? -3.747 -3.246 -2.124 1.00 89.31 91 GLU A N 1
ATOM 701 C CA . GLU A 1 91 ? -3.373 -1.995 -2.787 1.00 89.31 91 GLU A CA 1
ATOM 702 C C . GLU A 1 91 ? -1.971 -2.073 -3.410 1.00 89.31 91 GLU A C 1
ATOM 704 O O . GLU A 1 91 ? -1.785 -1.738 -4.582 1.00 89.31 91 GLU A O 1
ATOM 709 N N . TYR A 1 92 ? -0.987 -2.604 -2.676 1.00 84.81 92 TYR A N 1
ATOM 710 C CA . TYR A 1 92 ? 0.356 -2.812 -3.219 1.00 84.81 92 TYR A CA 1
ATOM 711 C C . TYR A 1 92 ? 0.377 -3.792 -4.395 1.00 84.81 92 TYR A C 1
ATOM 713 O O . TYR A 1 92 ? 1.116 -3.559 -5.351 1.00 84.81 92 TYR A O 1
ATOM 721 N N . ALA A 1 93 ? -0.438 -4.851 -4.366 1.00 87.25 93 ALA A N 1
ATOM 722 C CA . ALA A 1 93 ? -0.541 -5.787 -5.486 1.00 87.25 93 ALA A CA 1
ATOM 723 C C . ALA A 1 93 ? -1.079 -5.109 -6.757 1.00 87.25 93 ALA A C 1
ATOM 725 O O . ALA A 1 93 ? -0.552 -5.341 -7.846 1.00 87.25 93 ALA A O 1
ATOM 726 N N . VAL A 1 94 ? -2.086 -4.239 -6.619 1.00 88.25 94 VAL A N 1
ATOM 727 C CA . VAL A 1 94 ? -2.643 -3.460 -7.737 1.00 88.25 94 VAL A CA 1
ATOM 728 C C . VAL A 1 94 ? -1.616 -2.459 -8.269 1.00 88.25 94 VAL A C 1
ATOM 730 O O . VAL A 1 94 ? -1.391 -2.396 -9.477 1.00 88.25 94 VAL A O 1
ATOM 733 N N . ASN A 1 95 ? -0.937 -1.726 -7.384 1.00 88.00 95 ASN A N 1
ATOM 734 C CA . ASN A 1 95 ? 0.110 -0.778 -7.773 1.00 88.00 95 ASN A CA 1
ATOM 735 C C . ASN A 1 95 ? 1.253 -1.476 -8.528 1.00 88.00 95 ASN A C 1
ATOM 737 O O . ASN A 1 95 ? 1.703 -0.994 -9.568 1.00 88.00 95 ASN A O 1
ATOM 741 N N . LEU A 1 96 ? 1.682 -2.646 -8.048 1.00 82.62 96 LEU A N 1
ATOM 742 C CA . LEU A 1 96 ? 2.702 -3.456 -8.709 1.00 82.62 96 LEU A CA 1
ATOM 743 C C . LEU A 1 96 ? 2.233 -3.955 -10.083 1.00 82.62 96 LEU A C 1
ATOM 745 O O . LEU A 1 96 ? 2.997 -3.900 -11.045 1.00 82.62 96 LEU A O 1
ATOM 749 N N . PHE A 1 97 ? 0.972 -4.378 -10.206 1.00 83.81 97 PHE A N 1
ATOM 750 C CA . PHE A 1 97 ? 0.387 -4.789 -11.482 1.00 83.81 97 PHE A CA 1
ATOM 751 C C . PHE A 1 97 ? 0.425 -3.663 -12.528 1.00 83.81 97 PHE A C 1
ATOM 753 O O . PHE A 1 97 ? 0.873 -3.895 -13.652 1.00 83.81 97 PHE A O 1
ATOM 760 N N . PHE A 1 98 ? 0.049 -2.433 -12.160 1.00 82.50 98 PHE A N 1
ATOM 761 C CA . PHE A 1 98 ? 0.118 -1.283 -13.071 1.00 82.50 98 PHE A CA 1
ATOM 762 C C . PHE A 1 98 ? 1.551 -0.956 -13.515 1.00 82.50 98 PHE A C 1
ATOM 764 O O . PHE A 1 98 ? 1.770 -0.685 -14.697 1.00 82.50 98 PHE A O 1
ATOM 771 N N . ILE A 1 99 ? 2.538 -1.044 -12.614 1.00 81.62 99 ILE A N 1
ATOM 772 C CA . ILE A 1 99 ? 3.958 -0.861 -12.969 1.00 81.62 99 ILE A CA 1
ATOM 773 C C . ILE A 1 99 ? 4.409 -1.923 -13.985 1.00 81.62 99 ILE A C 1
ATOM 775 O O . ILE A 1 99 ? 5.129 -1.612 -14.934 1.00 81.62 99 ILE A O 1
ATOM 779 N N . LEU A 1 100 ? 3.979 -3.174 -13.816 1.00 78.44 100 LEU A N 1
ATOM 780 C CA . LEU A 1 100 ? 4.356 -4.270 -14.712 1.00 78.44 100 LEU A CA 1
ATOM 781 C C . LEU A 1 100 ? 3.719 -4.158 -16.097 1.00 78.44 100 LEU A C 1
ATOM 783 O O . LEU A 1 100 ? 4.349 -4.540 -17.081 1.00 78.44 100 LEU A O 1
ATOM 787 N N . VAL A 1 101 ? 2.489 -3.645 -16.191 1.00 78.38 101 VAL A N 1
ATOM 788 C CA . VAL A 1 101 ? 1.836 -3.356 -17.481 1.00 78.38 101 VAL A CA 1
ATOM 789 C C . VAL A 1 101 ? 2.571 -2.238 -18.226 1.00 78.38 101 VAL A C 1
ATOM 791 O O . VAL A 1 101 ? 2.731 -2.318 -19.440 1.00 78.38 101 VAL A O 1
ATOM 794 N N . ALA A 1 102 ? 3.080 -1.239 -17.501 1.00 74.38 102 ALA A N 1
ATOM 795 C CA . ALA A 1 102 ? 3.858 -0.134 -18.067 1.00 74.38 102 ALA A CA 1
ATOM 796 C C . ALA A 1 102 ? 5.219 -0.564 -18.631 1.00 74.38 102 ALA A C 1
ATOM 798 O O . ALA A 1 102 ? 5.795 0.121 -19.477 1.00 74.38 102 ALA A O 1
ATOM 799 N N . TYR A 1 103 ? 5.768 -1.673 -18.125 1.00 70.31 103 TYR A N 1
ATOM 800 C CA . TYR A 1 103 ? 7.130 -2.093 -18.418 1.00 70.31 103 TYR A CA 1
ATOM 801 C C . TYR A 1 103 ? 7.289 -2.569 -19.868 1.00 70.31 103 TYR A C 1
ATOM 803 O O . TYR A 1 103 ? 6.715 -3.580 -20.284 1.00 70.31 103 TYR A O 1
ATOM 811 N N . ARG A 1 104 ? 8.157 -1.888 -20.621 1.00 64.81 104 ARG A N 1
ATOM 812 C CA . ARG A 1 104 ? 8.536 -2.237 -21.996 1.00 64.81 104 ARG A CA 1
ATOM 813 C C . ARG A 1 104 ? 9.908 -2.913 -22.020 1.00 64.81 104 ARG A C 1
ATOM 815 O O . ARG A 1 104 ? 10.821 -2.461 -21.332 1.00 64.81 104 ARG A O 1
ATOM 822 N N . MET A 1 105 ? 10.067 -3.977 -22.816 1.00 56.88 105 MET A N 1
ATOM 823 C CA . MET A 1 105 ? 11.385 -4.601 -23.011 1.00 56.88 105 MET A CA 1
ATOM 824 C C . MET A 1 105 ? 12.336 -3.590 -23.660 1.00 56.88 105 MET A C 1
ATOM 826 O O . MET A 1 105 ? 11.943 -2.901 -24.597 1.00 56.88 105 MET A O 1
ATOM 830 N N . GLU A 1 106 ? 13.549 -3.480 -23.113 1.00 63.62 106 GLU A N 1
ATOM 831 C CA . GLU A 1 106 ? 14.555 -2.459 -23.467 1.00 63.62 106 GLU A CA 1
ATOM 832 C C . GLU A 1 106 ? 14.135 -0.997 -23.216 1.00 63.62 106 GLU A C 1
ATOM 834 O O . GLU A 1 106 ? 14.815 -0.072 -23.656 1.00 63.62 106 GLU A O 1
ATOM 839 N N . GLY A 1 107 ? 13.054 -0.773 -22.460 1.00 61.59 107 GLY A N 1
ATOM 840 C CA . GLY A 1 107 ? 12.608 0.559 -22.068 1.00 61.59 107 GLY A CA 1
ATOM 841 C C . GLY A 1 107 ? 13.583 1.232 -21.095 1.00 61.59 107 GLY A C 1
ATOM 842 O O . GLY A 1 107 ? 13.811 0.728 -19.993 1.00 61.59 107 GLY A O 1
ATOM 843 N N . ARG A 1 108 ? 14.138 2.387 -21.468 1.00 65.25 108 ARG A N 1
ATOM 844 C CA . ARG A 1 108 ? 14.881 3.275 -20.559 1.00 65.25 108 ARG A CA 1
ATOM 845 C C . ARG A 1 108 ? 13.923 4.085 -19.678 1.00 65.25 108 ARG A C 1
ATOM 847 O O . ARG A 1 108 ? 12.755 4.274 -20.020 1.00 65.25 108 ARG A O 1
ATOM 854 N N . SER A 1 109 ? 14.428 4.555 -18.533 1.00 67.19 109 SER A N 1
ATOM 855 C CA . SER A 1 109 ? 13.675 5.426 -17.617 1.00 67.19 109 SER A CA 1
ATOM 856 C C . SER A 1 109 ? 13.159 6.669 -18.360 1.00 67.19 109 SER A C 1
ATOM 858 O O . SER A 1 109 ? 13.943 7.261 -19.107 1.00 67.19 109 SER A O 1
ATOM 860 N N . PRO A 1 110 ? 11.892 7.084 -18.171 1.00 66.19 110 PRO A N 1
ATOM 861 C CA . PRO A 1 110 ? 11.297 8.230 -18.856 1.00 66.19 110 PRO A CA 1
ATOM 862 C C . PRO A 1 110 ? 11.772 9.554 -18.234 1.00 66.19 110 PRO A C 1
ATOM 864 O O . PRO A 1 110 ? 10.997 10.320 -17.665 1.00 66.19 110 PRO A O 1
ATOM 867 N N . ILE A 1 111 ? 13.078 9.809 -18.305 1.00 72.75 111 ILE A N 1
ATOM 868 C CA . ILE A 1 111 ? 13.717 11.050 -17.868 1.00 72.75 111 ILE A CA 1
ATOM 869 C C . ILE A 1 111 ? 14.376 11.658 -19.100 1.00 72.75 111 ILE A C 1
ATOM 871 O O . ILE A 1 111 ? 15.233 11.031 -19.720 1.00 72.75 111 ILE A O 1
ATOM 875 N N . LEU A 1 112 ? 13.962 12.872 -19.459 1.00 68.75 112 LEU A N 1
ATOM 876 C CA . LEU A 1 112 ? 14.553 13.603 -20.572 1.00 68.75 112 LEU A CA 1
ATOM 877 C C . LEU A 1 112 ? 15.940 14.105 -20.146 1.00 68.75 112 LEU A C 1
ATOM 879 O O . LEU A 1 112 ? 16.047 14.984 -19.293 1.00 68.75 112 LEU A O 1
ATOM 883 N N . SER A 1 113 ? 16.998 13.542 -20.721 1.00 69.38 113 SER A N 1
ATOM 884 C CA . SER A 1 113 ? 18.353 14.087 -20.634 1.00 69.38 113 SER A CA 1
ATOM 885 C C . SER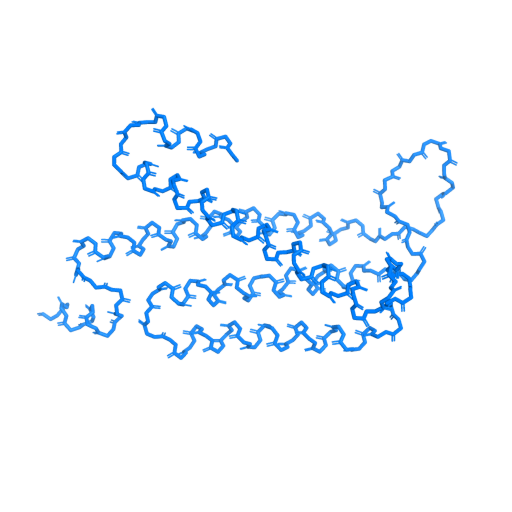 A 1 113 ? 18.779 14.598 -22.008 1.00 69.38 113 SER A C 1
ATOM 887 O O . SER A 1 113 ? 18.509 13.964 -23.025 1.00 69.38 113 SER A O 1
ATOM 889 N N . SER A 1 114 ? 19.446 15.753 -22.040 1.00 62.53 114 SER A N 1
ATOM 890 C CA . SER A 1 114 ? 19.807 16.477 -23.270 1.00 62.53 114 SER A CA 1
ATOM 891 C C . SER A 1 114 ? 20.741 15.709 -24.223 1.00 62.53 114 SER A C 1
ATOM 893 O O . SER A 1 114 ? 20.946 16.143 -25.348 1.00 62.53 114 SER A O 1
ATOM 895 N N . GLU A 1 115 ? 21.303 14.581 -23.781 1.00 61.53 115 GLU A N 1
ATOM 896 C CA . GLU A 1 115 ? 22.320 13.785 -24.487 1.00 61.53 115 GLU A CA 1
ATOM 897 C C . GLU A 1 115 ? 21.810 12.411 -24.959 1.00 61.53 115 GLU A C 1
ATOM 899 O O . GLU A 1 115 ? 22.576 11.628 -25.519 1.00 61.53 115 GLU A O 1
ATOM 904 N N . VAL A 1 116 ? 20.535 12.072 -24.724 1.00 57.31 116 VAL A N 1
ATOM 905 C CA . VAL A 1 116 ? 20.009 10.725 -24.997 1.00 57.31 116 VAL A CA 1
ATOM 906 C C . VAL A 1 116 ? 18.956 10.769 -26.100 1.00 57.31 116 VAL A C 1
ATOM 908 O O . VAL A 1 116 ? 17.914 11.403 -25.952 1.00 57.31 116 VAL A O 1
ATOM 911 N N . GLU A 1 117 ? 19.212 10.055 -27.201 1.00 59.88 117 GLU A N 1
ATOM 912 C CA . GLU A 1 117 ? 18.217 9.836 -28.255 1.00 59.88 117 GLU A CA 1
ATOM 913 C C . GLU A 1 117 ? 16.935 9.220 -27.671 1.00 59.88 117 GLU A C 1
ATOM 915 O O . GLU A 1 117 ? 16.986 8.318 -26.827 1.00 59.88 117 GLU A O 1
ATOM 920 N N . ILE A 1 118 ? 15.776 9.694 -28.145 1.00 60.06 118 ILE A N 1
ATOM 921 C CA . ILE A 1 118 ? 14.431 9.255 -27.735 1.00 60.06 118 ILE A CA 1
ATOM 922 C C . ILE A 1 118 ? 14.139 7.867 -28.328 1.00 60.06 118 ILE A C 1
ATOM 924 O O . ILE A 1 118 ? 13.226 7.679 -29.129 1.00 60.06 118 ILE A O 1
ATOM 928 N N . VAL A 1 119 ? 14.947 6.874 -27.975 1.00 61.12 119 VAL A N 1
ATOM 929 C CA . VAL A 1 119 ? 14.768 5.502 -28.437 1.00 61.12 119 VAL A CA 1
ATOM 930 C C . VAL A 1 119 ? 14.396 4.649 -27.235 1.00 61.12 119 VAL A C 1
ATOM 932 O O . VAL A 1 119 ? 15.187 4.433 -26.321 1.00 61.12 119 VAL A O 1
ATOM 935 N N . ASN A 1 120 ? 13.155 4.166 -27.272 1.00 65.94 120 ASN A N 1
ATOM 936 C CA . ASN A 1 120 ? 12.612 3.142 -26.385 1.00 65.94 120 ASN A CA 1
ATOM 937 C C . ASN A 1 120 ? 12.549 3.549 -24.894 1.00 65.94 120 ASN A C 1
ATOM 939 O O . ASN A 1 120 ? 13.309 3.062 -24.063 1.00 65.94 120 ASN A O 1
ATOM 943 N N . MET A 1 121 ? 11.611 4.432 -24.532 1.00 68.00 121 MET A N 1
ATOM 944 C CA . MET A 1 121 ? 11.288 4.759 -23.132 1.00 68.00 121 MET A CA 1
ATOM 945 C C . MET A 1 121 ? 10.127 3.900 -22.603 1.00 68.00 121 MET A C 1
ATOM 947 O O . MET A 1 121 ? 9.264 3.460 -23.367 1.00 68.00 121 MET A O 1
ATOM 951 N N . VAL A 1 122 ? 10.116 3.650 -21.291 1.00 72.94 122 VAL A N 1
ATOM 952 C CA . VAL A 1 122 ? 8.970 3.057 -20.571 1.00 72.94 122 VAL A CA 1
ATOM 953 C C . VAL A 1 122 ? 7.810 4.059 -20.546 1.00 72.94 122 VAL A C 1
ATOM 955 O O . VAL A 1 122 ? 8.051 5.264 -20.502 1.00 72.94 122 VAL A O 1
ATOM 958 N N . ASP A 1 123 ? 6.564 3.580 -20.565 1.00 73.00 123 ASP A N 1
ATOM 959 C CA . ASP A 1 123 ? 5.387 4.453 -20.520 1.00 73.00 123 ASP A CA 1
ATOM 960 C C . ASP A 1 123 ? 5.332 5.234 -19.184 1.00 73.00 123 ASP A C 1
ATOM 962 O O . ASP A 1 123 ? 5.266 4.613 -18.115 1.00 73.00 123 ASP A O 1
ATOM 966 N N . PRO A 1 124 ? 5.369 6.581 -19.203 1.00 78.50 124 PRO A N 1
ATOM 967 C CA . PRO A 1 124 ? 5.282 7.388 -17.989 1.00 78.50 124 PRO A CA 1
ATOM 968 C C . PRO A 1 124 ? 3.866 7.430 -17.388 1.00 78.50 124 PRO A C 1
ATOM 970 O O . PRO A 1 124 ? 3.723 7.782 -16.212 1.00 78.50 124 PRO A O 1
ATOM 973 N N . LEU A 1 125 ? 2.814 7.072 -18.140 1.00 81.31 125 LEU A N 1
ATOM 974 C CA . LEU A 1 125 ? 1.426 7.191 -17.679 1.00 81.31 125 LEU A CA 1
ATOM 975 C C . LEU A 1 125 ? 1.135 6.314 -16.450 1.00 81.31 125 LEU A C 1
ATOM 977 O O . LEU A 1 125 ? 0.653 6.854 -15.447 1.00 81.31 125 LEU A O 1
ATOM 981 N N . PRO A 1 126 ? 1.455 5.002 -16.429 1.00 84.56 126 PRO A N 1
ATOM 982 C CA . PRO A 1 126 ? 1.17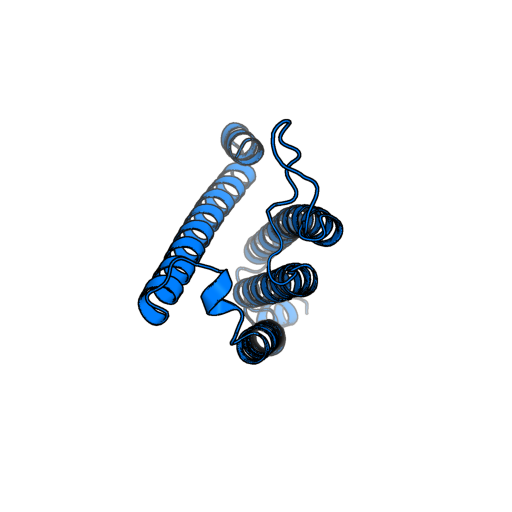9 4.194 -15.246 1.00 84.56 126 PRO A CA 1
ATOM 983 C C . PRO A 1 126 ? 2.086 4.548 -14.060 1.00 84.56 126 PRO A C 1
ATOM 985 O O . PRO A 1 126 ? 1.681 4.356 -12.917 1.00 84.56 126 PRO A O 1
ATOM 988 N N . GLN A 1 127 ? 3.285 5.101 -14.295 1.00 77.50 127 GLN A N 1
ATOM 989 C CA . GLN A 1 127 ? 4.145 5.601 -13.213 1.00 77.50 127 GLN A CA 1
ATOM 990 C C . GLN A 1 127 ? 3.504 6.786 -12.486 1.00 77.50 127 GLN A C 1
ATOM 992 O O . GLN A 1 127 ? 3.468 6.800 -11.253 1.00 77.50 127 GLN A O 1
ATOM 997 N N . ALA A 1 128 ? 2.960 7.749 -13.233 1.00 81.88 128 ALA A N 1
ATOM 998 C CA . ALA A 1 128 ? 2.227 8.868 -12.650 1.00 81.88 128 ALA A CA 1
ATOM 999 C C . ALA A 1 128 ? 0.966 8.386 -11.910 1.00 81.88 128 ALA A C 1
ATOM 1001 O O . ALA A 1 128 ? 0.717 8.804 -10.777 1.00 81.88 128 ALA A O 1
ATOM 1002 N N . LEU A 1 129 ? 0.217 7.448 -12.504 1.00 85.94 129 LEU A N 1
ATOM 1003 C CA . LEU A 1 129 ? -0.974 6.861 -11.886 1.00 85.94 129 LEU A CA 1
ATOM 1004 C C . LEU A 1 129 ? -0.647 6.190 -10.544 1.00 85.94 129 LEU A C 1
ATOM 1006 O O . LEU A 1 129 ? -1.297 6.471 -9.537 1.00 85.94 129 LEU A O 1
ATOM 1010 N N . VAL A 1 130 ? 0.391 5.355 -10.494 1.00 86.00 130 VAL A N 1
ATOM 1011 C CA . VAL A 1 130 ? 0.773 4.641 -9.268 1.00 86.00 130 VAL A CA 1
ATOM 1012 C C . VAL A 1 130 ? 1.277 5.597 -8.189 1.00 86.00 130 VAL A C 1
ATOM 1014 O O . VAL A 1 130 ? 0.955 5.410 -7.016 1.00 86.00 130 VAL A O 1
ATOM 1017 N N . LEU A 1 131 ? 1.988 6.668 -8.555 1.00 86.19 131 LEU A N 1
ATOM 1018 C CA . LEU A 1 131 ? 2.391 7.691 -7.587 1.00 86.19 131 LEU A CA 1
ATOM 1019 C C . LEU A 1 131 ? 1.171 8.337 -6.911 1.00 86.19 131 LEU A C 1
ATOM 1021 O O . LEU A 1 131 ? 1.166 8.507 -5.691 1.00 86.19 131 LEU A O 1
ATOM 1025 N N . THR A 1 132 ? 0.120 8.647 -7.677 1.00 89.00 132 THR A N 1
ATOM 1026 C CA . THR A 1 132 ? -1.129 9.178 -7.104 1.00 89.00 132 THR A CA 1
ATOM 1027 C C . THR A 1 132 ? -1.855 8.148 -6.238 1.00 89.00 132 THR A C 1
ATOM 1029 O O . THR A 1 132 ? -2.312 8.491 -5.145 1.00 89.00 132 THR A O 1
ATOM 1032 N N . ALA A 1 133 ? -1.894 6.883 -6.667 1.00 85.12 133 ALA A N 1
ATOM 1033 C CA . ALA A 1 133 ? -2.508 5.797 -5.909 1.00 85.12 133 ALA A CA 1
ATOM 1034 C C . ALA A 1 133 ? -1.837 5.614 -4.539 1.00 85.12 133 ALA A C 1
ATOM 1036 O O . ALA A 1 133 ? -2.535 5.556 -3.533 1.00 85.12 133 ALA A O 1
ATOM 1037 N N . ILE A 1 134 ? -0.502 5.654 -4.474 1.00 86.38 134 ILE A N 1
ATOM 1038 C CA . ILE A 1 134 ? 0.256 5.551 -3.215 1.00 86.38 134 ILE A CA 1
ATOM 1039 C C . ILE A 1 134 ? -0.108 6.679 -2.235 1.00 86.38 134 ILE A C 1
ATOM 1041 O O . ILE A 1 134 ? -0.240 6.446 -1.032 1.00 86.38 134 ILE A O 1
ATOM 1045 N N . VAL A 1 135 ? -0.278 7.914 -2.719 1.00 89.06 135 VAL A N 1
ATOM 1046 C CA . VAL A 1 135 ? -0.646 9.052 -1.857 1.00 89.06 135 VAL A CA 1
ATOM 1047 C C . VAL A 1 135 ? -2.060 8.874 -1.292 1.00 89.06 135 VAL A C 1
ATOM 1049 O O . VAL A 1 135 ? -2.277 9.091 -0.096 1.00 89.06 135 VAL A O 1
ATOM 1052 N N . ILE A 1 136 ? -3.005 8.430 -2.124 1.00 87.38 136 ILE A N 1
ATOM 1053 C CA . ILE A 1 136 ? -4.383 8.125 -1.707 1.00 87.38 136 ILE A CA 1
ATOM 1054 C C . ILE A 1 136 ? -4.397 6.955 -0.709 1.00 87.38 136 ILE A C 1
ATOM 1056 O O . ILE A 1 136 ? -5.081 7.026 0.316 1.00 87.38 136 ILE A O 1
ATOM 1060 N N . GLY A 1 137 ? -3.606 5.913 -0.951 1.00 82.69 137 GLY A N 1
ATOM 1061 C CA . GLY A 1 137 ? -3.444 4.768 -0.057 1.00 82.69 137 GLY A CA 1
ATOM 1062 C C . GLY A 1 137 ? -2.956 5.145 1.330 1.00 82.69 137 GLY A C 1
ATOM 1063 O O . GLY A 1 137 ? -3.529 4.741 2.344 1.00 82.69 137 GLY A O 1
ATOM 1064 N N . LEU A 1 138 ? -1.936 6.004 1.402 1.00 82.88 138 LEU A N 1
ATOM 1065 C CA . LEU A 1 138 ? -1.433 6.514 2.677 1.00 82.88 138 LEU A CA 1
ATOM 1066 C C . LEU A 1 138 ? -2.492 7.337 3.425 1.00 82.88 138 LEU A C 1
ATOM 1068 O O . LEU A 1 138 ? -2.636 7.174 4.640 1.00 82.88 138 LEU A O 1
ATOM 1072 N N . ALA A 1 139 ? -3.247 8.187 2.724 1.00 81.44 139 ALA A N 1
ATOM 1073 C CA . ALA A 1 139 ? -4.306 8.999 3.325 1.00 81.44 139 ALA A CA 1
ATOM 1074 C C . ALA A 1 139 ? -5.464 8.138 3.863 1.00 81.44 139 ALA A C 1
ATOM 1076 O O . ALA A 1 139 ? -5.894 8.305 5.007 1.00 81.44 139 ALA A O 1
ATOM 1077 N N . THR A 1 140 ? -5.938 7.178 3.068 1.00 83.62 140 THR A N 1
ATOM 1078 C CA . THR 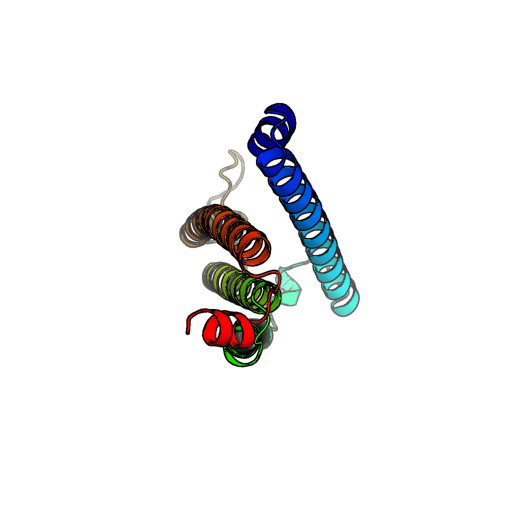A 1 140 ? -7.023 6.265 3.460 1.00 83.62 140 THR A CA 1
ATOM 1079 C C . THR A 1 140 ? -6.592 5.304 4.567 1.00 83.62 140 THR A C 1
ATOM 1081 O O . THR A 1 140 ? -7.344 5.094 5.517 1.00 83.62 140 THR A O 1
ATOM 1084 N N . THR A 1 141 ? -5.361 4.793 4.531 1.00 79.81 141 THR A N 1
ATOM 1085 C CA . THR A 1 141 ? -4.802 3.960 5.607 1.00 79.81 141 THR A CA 1
ATOM 1086 C C . THR A 1 141 ? -4.711 4.730 6.923 1.00 79.81 141 THR A C 1
ATOM 1088 O O . THR A 1 141 ? -5.097 4.205 7.968 1.00 79.81 141 THR A O 1
ATOM 1091 N N . ALA A 1 142 ? -4.250 5.985 6.893 1.00 77.31 142 ALA A N 1
ATOM 1092 C CA . ALA A 1 142 ? -4.211 6.829 8.086 1.00 77.31 142 ALA A CA 1
ATOM 1093 C C . ALA A 1 142 ? -5.616 7.038 8.676 1.00 77.31 142 ALA A C 1
ATOM 1095 O O . ALA A 1 142 ? -5.796 6.913 9.889 1.00 77.31 142 ALA A O 1
ATOM 1096 N N . LEU A 1 143 ? -6.617 7.275 7.821 1.00 79.19 143 LEU A N 1
ATOM 1097 C CA . LEU A 1 143 ? -8.016 7.386 8.234 1.00 79.19 143 LEU A CA 1
ATOM 1098 C C . LEU A 1 143 ? -8.537 6.081 8.859 1.00 79.19 143 LEU A C 1
ATOM 1100 O O . LEU A 1 143 ? -9.138 6.116 9.931 1.00 79.19 143 LEU A O 1
ATOM 1104 N N . LEU A 1 144 ? -8.289 4.931 8.227 1.00 80.62 144 LEU A N 1
ATOM 1105 C CA . LEU A 1 144 ? -8.733 3.624 8.723 1.00 80.62 144 LEU A CA 1
ATOM 1106 C C . LEU A 1 144 ? -8.120 3.285 10.083 1.00 80.62 144 LEU A C 1
ATOM 1108 O O . LEU A 1 144 ? -8.816 2.774 10.959 1.00 80.62 144 LEU A O 1
ATOM 1112 N N . VAL A 1 145 ? -6.840 3.596 10.288 1.00 79.38 145 VAL A N 1
ATOM 1113 C CA . VAL A 1 145 ? -6.179 3.385 11.581 1.00 79.38 145 VAL A CA 1
ATOM 1114 C C . VAL A 1 145 ? -6.715 4.350 12.634 1.00 79.38 145 VAL A C 1
ATOM 1116 O O . VAL A 1 145 ? -6.998 3.921 13.751 1.00 79.38 145 VAL A O 1
ATOM 1119 N N . ALA A 1 146 ? -6.921 5.624 12.293 1.00 77.69 146 ALA A N 1
ATOM 1120 C CA . ALA A 1 146 ? -7.531 6.586 13.210 1.00 77.69 146 ALA A CA 1
ATOM 1121 C C . ALA A 1 146 ? -8.937 6.137 13.649 1.00 77.69 146 ALA A C 1
ATOM 1123 O O . ALA A 1 146 ? -9.275 6.208 14.832 1.00 77.69 146 ALA A O 1
ATOM 1124 N N . LEU A 1 147 ? -9.736 5.602 12.719 1.00 75.94 147 LEU A N 1
ATOM 1125 C CA . LEU A 1 147 ? -11.035 5.001 13.022 1.00 75.94 147 LEU A CA 1
ATOM 1126 C C . LEU A 1 147 ? -10.901 3.742 13.884 1.00 75.94 147 LEU A C 1
ATOM 1128 O O . LEU A 1 147 ? -11.651 3.590 14.845 1.00 75.94 147 LEU A O 1
ATOM 1132 N N . ALA A 1 148 ? -9.942 2.862 13.593 1.00 78.50 148 ALA A N 1
ATOM 1133 C CA . ALA A 1 148 ? -9.692 1.669 14.400 1.00 78.50 148 ALA A CA 1
ATOM 1134 C C . ALA A 1 148 ? -9.326 2.024 15.850 1.00 78.50 148 ALA A C 1
ATOM 1136 O O . ALA A 1 148 ? -9.834 1.396 16.778 1.00 78.50 148 ALA A O 1
ATOM 1137 N N . MET A 1 149 ? -8.513 3.064 16.050 1.00 76.62 149 MET A N 1
ATOM 1138 C CA . MET A 1 149 ? -8.177 3.585 17.377 1.00 76.62 149 MET A CA 1
ATOM 1139 C C . MET A 1 149 ? -9.398 4.184 18.081 1.00 76.62 149 MET A C 1
ATOM 1141 O O . MET A 1 149 ? -9.676 3.821 19.219 1.00 76.62 149 MET A O 1
ATOM 1145 N N . ARG A 1 150 ? -10.193 5.014 17.391 1.00 79.81 150 ARG A N 1
ATOM 1146 C CA . ARG A 1 150 ? -11.466 5.557 17.911 1.00 79.81 150 ARG A CA 1
ATOM 1147 C C . ARG A 1 150 ? -12.443 4.460 18.343 1.00 79.81 150 ARG A C 1
ATOM 1149 O O . ARG A 1 150 ? -13.131 4.595 19.351 1.00 79.81 150 ARG A O 1
ATOM 1156 N N . ILE A 1 151 ? -12.532 3.380 17.571 1.00 83.38 151 ILE A N 1
ATOM 1157 C CA . ILE A 1 151 ? -13.377 2.222 17.888 1.00 83.38 151 ILE A CA 1
ATOM 1158 C C . ILE A 1 151 ? -12.843 1.499 19.127 1.00 83.38 151 ILE A C 1
ATOM 1160 O O . ILE A 1 151 ? -13.630 1.129 19.997 1.00 83.38 151 ILE A O 1
ATOM 1164 N N . TYR A 1 152 ? -11.526 1.337 19.236 1.00 81.56 152 TYR A N 1
ATOM 1165 C CA . TYR A 1 152 ? -10.902 0.726 20.404 1.00 81.56 152 TYR A CA 1
ATOM 1166 C C . TYR A 1 152 ? -11.102 1.552 21.678 1.00 81.56 152 TYR A C 1
ATOM 1168 O O . TYR A 1 152 ? -11.443 0.983 22.707 1.00 81.56 152 TYR A O 1
ATOM 1176 N N . GLU A 1 153 ? -10.981 2.879 21.617 1.00 81.00 153 GLU A N 1
ATOM 1177 C CA . GLU A 1 153 ? -11.269 3.755 22.764 1.00 81.00 153 GLU A CA 1
ATOM 1178 C C . GLU A 1 153 ? -12.721 3.621 23.243 1.00 81.00 153 GLU A C 1
ATOM 1180 O O . GLU A 1 153 ? -12.985 3.662 24.442 1.00 81.00 153 GLU A O 1
ATOM 1185 N N . LYS A 1 154 ? -13.667 3.427 22.316 1.00 84.12 154 LYS A N 1
ATOM 1186 C CA . LYS A 1 154 ? -15.095 3.321 22.641 1.00 84.12 154 LYS A CA 1
ATOM 1187 C C . LYS A 1 154 ? -15.517 1.933 23.136 1.00 84.12 154 LYS A C 1
ATOM 1189 O O . LYS A 1 154 ? -16.370 1.845 24.012 1.00 84.12 154 LYS A O 1
ATOM 1194 N N . TYR A 1 155 ? -14.982 0.864 22.548 1.00 83.62 155 TYR A N 1
ATOM 1195 C CA . TYR A 1 155 ? -15.444 -0.515 22.780 1.00 83.62 155 TYR A CA 1
ATOM 1196 C C . TYR A 1 155 ? -14.399 -1.419 23.452 1.00 83.62 155 TYR A C 1
ATOM 1198 O O . TYR A 1 155 ? -14.691 -2.575 23.751 1.00 83.62 155 TYR A O 1
ATOM 1206 N N . GLY A 1 156 ? -13.170 -0.940 23.657 1.00 84.06 156 GLY A N 1
ATOM 1207 C CA . GLY A 1 156 ? -12.077 -1.683 24.295 1.00 84.06 156 GLY A CA 1
ATOM 1208 C C . GLY A 1 156 ? -11.574 -2.898 23.508 1.00 84.06 156 GLY A C 1
ATOM 1209 O O . GLY A 1 156 ? -10.852 -3.733 24.050 1.00 84.06 156 GLY A O 1
ATOM 1210 N N . THR A 1 157 ? -11.971 -3.062 22.242 1.00 82.62 157 THR A N 1
ATOM 1211 C CA . THR A 1 157 ? -11.620 -4.244 21.450 1.00 82.62 157 THR A CA 1
ATOM 1212 C C . THR A 1 157 ? -11.443 -3.928 19.970 1.00 82.62 157 THR A C 1
ATOM 1214 O O . THR A 1 157 ? -12.107 -3.060 19.411 1.00 82.62 157 THR A O 1
ATOM 1217 N N . PHE A 1 158 ? -10.536 -4.667 19.327 1.00 80.94 158 PHE A N 1
ATOM 1218 C CA . PHE A 1 158 ? -10.333 -4.650 17.876 1.00 80.94 158 PHE A CA 1
ATOM 1219 C C . PHE A 1 158 ? -11.102 -5.773 17.160 1.00 80.94 158 PHE A C 1
ATOM 1221 O O . PHE A 1 158 ? -10.935 -5.940 15.951 1.00 80.94 158 PHE A O 1
ATOM 1228 N N . ASP A 1 159 ? -11.890 -6.582 17.879 1.00 85.62 159 ASP A N 1
ATOM 1229 C CA . ASP A 1 159 ? -12.699 -7.654 17.289 1.00 85.62 159 ASP A CA 1
ATOM 1230 C C . ASP A 1 159 ? -14.074 -7.131 16.865 1.00 85.62 159 ASP A C 1
ATOM 1232 O O . ASP A 1 159 ? -14.880 -6.683 17.683 1.00 85.62 159 ASP A O 1
ATOM 1236 N N . ILE A 1 160 ? -14.351 -7.228 15.569 1.00 84.00 160 ILE A N 1
ATOM 1237 C CA . ILE A 1 160 ? -15.599 -6.757 14.958 1.00 84.00 160 ILE A CA 1
ATOM 1238 C C . ILE A 1 160 ? -16.815 -7.504 15.514 1.00 84.00 160 ILE A C 1
ATOM 1240 O O . ILE A 1 160 ? -17.898 -6.928 15.608 1.00 84.00 160 ILE A O 1
ATOM 1244 N N . THR A 1 161 ? -16.645 -8.768 15.902 1.00 82.88 161 THR A N 1
ATOM 1245 C CA . THR A 1 161 ? -17.729 -9.608 16.429 1.00 82.88 161 THR A CA 1
ATOM 1246 C C . THR A 1 161 ? -18.207 -9.069 17.774 1.00 82.88 161 THR A C 1
ATOM 1248 O O . THR A 1 161 ? -19.392 -8.788 17.933 1.00 82.88 161 THR A O 1
ATOM 1251 N N . LYS A 1 162 ? -17.268 -8.785 18.688 1.00 78.25 162 LYS A N 1
ATOM 1252 C CA . LYS A 1 162 ? -17.566 -8.192 20.001 1.00 78.25 162 LYS A CA 1
ATOM 1253 C C . LYS A 1 162 ? -18.148 -6.786 19.894 1.00 78.25 162 LYS A C 1
ATOM 1255 O O . LYS A 1 162 ? -19.056 -6.441 20.639 1.00 78.25 162 LYS A O 1
ATOM 1260 N N . ILE A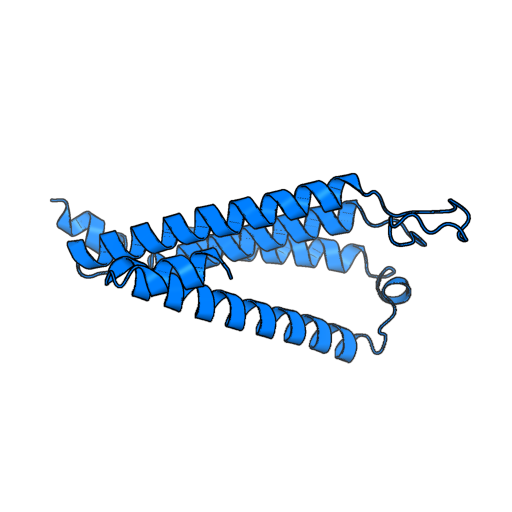 1 163 ? -17.675 -5.975 18.944 1.00 81.62 163 ILE A N 1
ATOM 1261 C CA . ILE A 1 163 ? -18.246 -4.636 18.710 1.00 81.62 163 ILE A CA 1
ATOM 1262 C C . ILE A 1 163 ? -19.722 -4.732 18.303 1.00 81.62 163 ILE A C 1
ATOM 1264 O O . ILE A 1 163 ? -20.517 -3.866 18.662 1.00 81.62 163 ILE A O 1
ATOM 1268 N N . LYS A 1 164 ? -20.103 -5.772 17.553 1.00 74.25 164 LYS A N 1
ATOM 1269 C CA . LYS A 1 164 ? -21.487 -5.980 17.114 1.00 74.25 164 LYS A CA 1
ATOM 1270 C C . LYS A 1 164 ? -22.401 -6.403 18.269 1.00 74.25 164 LYS A C 1
ATOM 1272 O O . LYS A 1 164 ? -23.548 -5.977 18.296 1.00 74.25 164 LYS A O 1
ATOM 1277 N N . GLU A 1 165 ? -21.879 -7.177 19.217 1.00 73.56 165 GLU A N 1
ATOM 1278 C CA . GLU A 1 165 ? -22.585 -7.604 20.435 1.00 73.56 165 GLU A CA 1
ATOM 1279 C C . GLU A 1 165 ? -22.795 -6.447 21.428 1.00 73.56 165 GLU A C 1
ATOM 1281 O O . GLU A 1 165 ? -23.854 -6.347 22.033 1.00 73.56 165 GLU A O 1
ATOM 1286 N N . LEU A 1 166 ? -21.842 -5.512 21.529 1.00 70.19 166 LEU A N 1
ATOM 1287 C CA . LEU A 1 166 ? -21.930 -4.309 22.377 1.00 70.19 166 LEU A CA 1
ATOM 1288 C C . LEU A 1 166 ? -22.822 -3.189 21.798 1.00 70.19 166 LEU A C 1
ATOM 1290 O O . LEU A 1 166 ? -22.895 -2.099 22.367 1.00 70.19 166 LEU A O 1
ATOM 1294 N N . ARG A 1 167 ? -23.428 -3.407 20.623 1.00 58.44 167 ARG A N 1
ATOM 1295 C CA . ARG A 1 167 ? -24.404 -2.491 19.999 1.00 58.44 167 ARG A CA 1
ATOM 1296 C C . ARG A 1 167 ? -25.862 -2.911 20.238 1.00 58.44 167 ARG A C 1
ATOM 1298 O O . ARG A 1 167 ? -26.737 -2.266 19.660 1.00 58.44 167 ARG A O 1
ATOM 1305 N N . GLY A 1 168 ? -26.098 -3.968 21.021 1.00 49.22 168 GLY A N 1
ATOM 1306 C CA . GLY A 1 168 ? -27.408 -4.281 21.607 1.00 49.22 168 GLY A CA 1
ATOM 1307 C C . GLY A 1 168 ? -27.669 -3.444 22.850 1.00 49.22 168 GLY A C 1
ATOM 1308 O O . GLY A 1 168 ? -28.861 -3.179 23.105 1.00 49.22 168 GLY A O 1
#

Secondary structure (DSSP, 8-state):
-HHHHHHHHT--HHHHHHHHHHHHHHHHHHHHHHHHHHHHHHHHS---HHHHGGGHHHHHHHHHHHHHHHHHHHHH--BHHHHHHHHHHHHHHHHHHHHHHHPPTTPBPS---TTS---SBPPHHHHHHHHHHHHHHHHHHHHHHHHHHHHHHHHS-SBHHHHHHTT-

Sequence (168 aa):
IGYVILGIGLGTPLGMIGGLFHLFNHSVFKSLLFLNSGAVEYATGTRDLRKMGEKRMIIYLLCLMLFCCGIYCILRKRNIIKIILGIIIAEYAVNLFFILVAYRMEGRSPILSSEVEIVNMVDPLPQALVLTAIVIGLATTALLVALAMRIYEKYGTFDITKIKELRG

Organism: NCBI:txid412755

InterPro domains:
  IPR039428 NADH-ubiquinone oxidoreductase chain 4L/Mnh complex subunit C1-like [PF00420] (59-167)
  IPR050601 CPA3 antiporter subunit C [PTHR34583] (57-167)

Foldseek 3Di:
DVQLCVLCVVVDPLSVVLSVVLVVVVVVVVVVVVVVLVVVCVVQVDPDPLSVCVCLVVQLVVLVVQLVQLVCQLVPDQFLVSNLVSVLSNLVSVLSVLVSVQDDRVADDPDDDPPDDPPHHGDCVSVVVSVVSVVVSSVVSSVSVSVCVVLCVVQVGRGNVSSVVVVD

pLDDT: mean 75.62, std 9.6, range [49.22, 90.56]

Radius of gyration: 20.03 Å; chains: 1; bounding box: 50×35×53 Å